Protein AF-A0A4P5UL44-F1 (afdb_monomer_lite)

Secondary structure (DSSP, 8-state):
--HHHHHHHHHHHT-SSHHHHHHHHHHHHHHHHHHS-HHHHHHHHHHS-GGGS-S--S---HHHHTT--S-HHHHHHHHHHHHTT-S-HHHHHHHHHHHHHHHHHHS-HHHHHHHHHTS-HHHHHHHHH-

Foldseek 3Di:
DDPLLLVLLCVQLVNPDSVRSVLLLQLLLQLLLVLFDPVLNVLSQVLDDPSSRHPDPDDPDPPVVVVPPDDSVVSSLVSSCVSSVHPDSVSSLSSLLSSLVSCVVPHDPVSLVSVCVSDDPVSNVSSVVD

Structure (mmCIF, N/CA/C/O backbone):
data_AF-A0A4P5UL44-F1
#
_entry.id   AF-A0A4P5UL44-F1
#
loop_
_atom_site.group_PDB
_atom_site.id
_atom_site.type_symbol
_atom_site.label_atom_id
_atom_site.label_alt_id
_atom_site.label_comp_id
_atom_site.label_asym_id
_atom_site.label_entity_id
_atom_site.label_seq_id
_atom_site.pdbx_PDB_ins_code
_atom_site.Cartn_x
_atom_site.Cartn_y
_atom_site.Cartn_z
_atom_site.occupancy
_atom_site.B_iso_or_equiv
_atom_site.auth_seq_id
_atom_site.auth_comp_id
_atom_site.auth_asym_id
_atom_site.auth_atom_id
_atom_site.pdbx_PDB_model_num
ATOM 1 N N . MET A 1 1 ? 7.866 -12.257 1.223 1.00 79.44 1 MET A N 1
ATOM 2 C CA . MET A 1 1 ? 6.569 -11.610 0.922 1.00 79.44 1 MET A CA 1
ATOM 3 C C . MET A 1 1 ? 5.828 -12.540 -0.020 1.00 79.44 1 MET A C 1
ATOM 5 O O . MET A 1 1 ? 6.532 -13.162 -0.801 1.00 79.44 1 MET A O 1
ATOM 9 N N . PRO A 1 2 ? 4.500 -12.732 0.063 1.00 86.44 2 PRO A N 1
ATOM 10 C CA . PRO A 1 2 ? 3.815 -13.688 -0.801 1.00 86.44 2 PRO A CA 1
ATOM 11 C C . PRO A 1 2 ? 3.997 -13.340 -2.275 1.00 86.44 2 PRO A C 1
ATOM 13 O O . PRO A 1 2 ? 3.803 -12.182 -2.657 1.00 86.44 2 PRO A O 1
ATOM 16 N N . ASP A 1 3 ? 4.299 -14.352 -3.085 1.00 87.19 3 ASP A N 1
ATOM 17 C CA . ASP A 1 3 ? 4.618 -14.195 -4.508 1.00 87.19 3 ASP A CA 1
ATOM 18 C C . ASP A 1 3 ? 3.500 -13.493 -5.281 1.00 87.19 3 ASP A C 1
ATOM 20 O O . ASP A 1 3 ? 3.767 -12.630 -6.113 1.00 87.19 3 ASP A O 1
ATOM 24 N N . TYR A 1 4 ? 2.240 -13.782 -4.939 1.00 93.75 4 TYR A N 1
ATOM 25 C CA . TYR A 1 4 ? 1.084 -13.135 -5.558 1.00 93.75 4 TYR A CA 1
ATOM 26 C C . TYR A 1 4 ? 1.068 -11.616 -5.341 1.00 93.75 4 TYR A C 1
ATOM 28 O O . TYR A 1 4 ? 0.892 -10.857 -6.291 1.00 93.75 4 TYR A O 1
ATOM 36 N N . PHE A 1 5 ? 1.299 -11.142 -4.113 1.00 95.25 5 PHE A N 1
ATOM 37 C CA . PHE A 1 5 ? 1.303 -9.703 -3.847 1.00 95.25 5 PHE A CA 1
ATOM 38 C C . PHE A 1 5 ? 2.510 -9.017 -4.493 1.00 95.25 5 PHE A C 1
ATOM 40 O O . PHE A 1 5 ? 2.369 -7.942 -5.072 1.00 95.25 5 PHE A O 1
ATOM 47 N N . THR A 1 6 ? 3.684 -9.650 -4.445 1.00 95.00 6 THR A N 1
ATOM 48 C CA . THR A 1 6 ? 4.885 -9.146 -5.122 1.00 95.00 6 THR A CA 1
ATOM 49 C C . THR A 1 6 ? 4.662 -9.026 -6.635 1.00 95.00 6 THR A C 1
ATOM 51 O O . THR A 1 6 ? 5.066 -8.027 -7.227 1.00 95.00 6 THR A O 1
ATOM 54 N N . ALA A 1 7 ? 3.962 -9.983 -7.254 1.00 95.38 7 ALA A N 1
ATOM 55 C CA . ALA A 1 7 ? 3.600 -9.933 -8.670 1.00 95.38 7 ALA A CA 1
ATOM 56 C C . ALA A 1 7 ? 2.626 -8.785 -8.993 1.00 95.38 7 ALA A C 1
ATOM 58 O O . ALA A 1 7 ? 2.850 -8.065 -9.966 1.00 95.38 7 ALA A O 1
ATOM 59 N N . LEU A 1 8 ? 1.599 -8.560 -8.161 1.00 97.12 8 LEU A N 1
ATOM 60 C CA . LEU A 1 8 ? 0.677 -7.424 -8.321 1.00 97.12 8 LEU A CA 1
ATOM 61 C C . LEU A 1 8 ? 1.422 -6.086 -8.264 1.00 97.12 8 LEU A C 1
ATOM 63 O O . LEU A 1 8 ? 1.235 -5.235 -9.135 1.00 97.12 8 LEU A O 1
ATOM 67 N N . VAL A 1 9 ? 2.306 -5.918 -7.277 1.00 96.31 9 VAL A N 1
ATOM 68 C CA . VAL A 1 9 ? 3.123 -4.703 -7.150 1.00 96.31 9 VAL A CA 1
ATOM 69 C C . VAL A 1 9 ? 4.049 -4.554 -8.354 1.00 96.31 9 VAL A C 1
ATOM 71 O O . VAL A 1 9 ? 4.171 -3.459 -8.895 1.00 96.31 9 VAL A O 1
ATOM 74 N N . GLY A 1 10 ? 4.656 -5.643 -8.828 1.00 95.12 10 GLY A N 1
ATOM 75 C CA . GLY A 1 10 ? 5.472 -5.627 -10.040 1.00 95.12 10 GLY A CA 1
ATOM 76 C C . GLY A 1 10 ? 4.699 -5.130 -11.260 1.00 95.12 10 GLY A C 1
ATOM 77 O O . GLY A 1 10 ? 5.153 -4.212 -11.943 1.00 95.12 10 GLY A O 1
ATOM 78 N N . GLN A 1 11 ? 3.497 -5.665 -11.475 1.00 95.88 11 GLN A N 1
ATOM 79 C CA . GLN A 1 11 ? 2.627 -5.293 -12.587 1.00 95.88 11 GLN A CA 1
ATOM 80 C C . GLN A 1 11 ? 2.162 -3.834 -12.501 1.00 95.88 11 GLN A C 1
ATOM 82 O O . GLN A 1 11 ? 2.268 -3.097 -13.480 1.00 95.88 11 GLN A O 1
ATOM 87 N N . TYR A 1 12 ? 1.641 -3.401 -11.350 1.00 96.56 12 TYR A N 1
ATOM 88 C CA . TYR A 1 12 ? 1.017 -2.080 -11.229 1.00 96.56 12 TYR A CA 1
ATOM 89 C C . TYR A 1 12 ? 1.997 -0.942 -10.954 1.00 96.56 12 TYR A C 1
ATOM 91 O O . TYR A 1 12 ? 1.665 0.205 -11.231 1.00 96.56 12 TYR A O 1
ATOM 99 N N . CYS A 1 13 ? 3.190 -1.230 -10.437 1.00 93.69 13 CYS A N 1
ATOM 100 C CA . CYS A 1 13 ? 4.237 -0.227 -10.231 1.00 93.69 13 CYS A CA 1
ATOM 101 C C . CYS A 1 13 ? 5.308 -0.251 -11.329 1.00 93.69 13 CYS A C 1
ATOM 103 O O . CYS A 1 13 ? 6.249 0.537 -11.255 1.00 93.69 13 CYS A O 1
ATOM 105 N N . GLY A 1 14 ? 5.196 -1.135 -12.329 1.00 91.88 14 GLY A N 1
ATOM 106 C CA . GLY A 1 14 ? 6.200 -1.275 -13.388 1.00 91.88 14 GLY A CA 1
ATOM 107 C C . GLY A 1 14 ? 7.575 -1.672 -12.845 1.00 91.88 14 GLY A C 1
ATOM 108 O O . GLY A 1 14 ? 8.592 -1.145 -13.293 1.00 91.88 14 GLY A O 1
ATOM 109 N N . ALA A 1 15 ? 7.616 -2.541 -11.829 1.00 91.94 15 ALA A N 1
ATOM 110 C CA . ALA A 1 15 ? 8.883 -2.978 -11.258 1.00 91.94 15 ALA A CA 1
ATOM 111 C C . ALA A 1 15 ? 9.584 -3.960 -12.208 1.00 91.94 15 ALA A C 1
ATOM 113 O O . ALA A 1 15 ? 8.966 -4.895 -12.713 1.00 91.94 15 ALA A O 1
ATOM 114 N N . VAL A 1 16 ? 10.889 -3.788 -12.409 1.00 92.69 16 VAL A N 1
ATOM 115 C CA . VAL A 1 16 ? 11.674 -4.622 -13.336 1.00 92.69 16 VAL A CA 1
ATOM 116 C C . VAL A 1 16 ? 11.979 -6.017 -12.784 1.00 92.69 16 VAL A C 1
ATOM 118 O O . VAL A 1 16 ? 12.378 -6.904 -13.531 1.00 92.69 16 VAL A O 1
ATOM 121 N N . ASN A 1 17 ? 11.836 -6.217 -11.472 1.00 93.62 17 ASN A N 1
ATOM 122 C CA . ASN A 1 17 ? 12.029 -7.503 -10.807 1.00 93.62 17 ASN A CA 1
ATOM 123 C C . ASN A 1 17 ? 11.327 -7.545 -9.439 1.00 93.62 17 ASN A C 1
ATOM 125 O O . ASN A 1 17 ? 10.914 -6.517 -8.892 1.00 93.62 17 ASN A O 1
ATOM 129 N N . SER A 1 18 ? 11.243 -8.745 -8.860 1.00 93.62 18 SER A N 1
ATOM 130 C CA . SER A 1 18 ? 10.598 -8.981 -7.563 1.00 93.62 18 SER A CA 1
ATOM 131 C C . SER A 1 18 ? 11.253 -8.206 -6.420 1.00 93.62 18 SER A C 1
ATOM 133 O O . SER A 1 18 ? 10.553 -7.736 -5.531 1.00 93.62 18 SER A O 1
ATOM 135 N N . SER A 1 19 ? 12.577 -8.014 -6.450 1.00 94.00 19 SER A N 1
ATOM 136 C CA . SER A 1 19 ? 13.294 -7.255 -5.414 1.00 94.00 19 SER A CA 1
ATOM 137 C C . SER A 1 19 ? 12.860 -5.786 -5.391 1.00 94.00 19 SER A C 1
ATOM 139 O O . SER A 1 19 ? 12.577 -5.225 -4.333 1.00 94.00 19 SER A O 1
ATOM 141 N N . GLN A 1 20 ? 12.715 -5.172 -6.567 1.00 93.88 20 GLN A N 1
ATOM 142 C CA . GLN A 1 20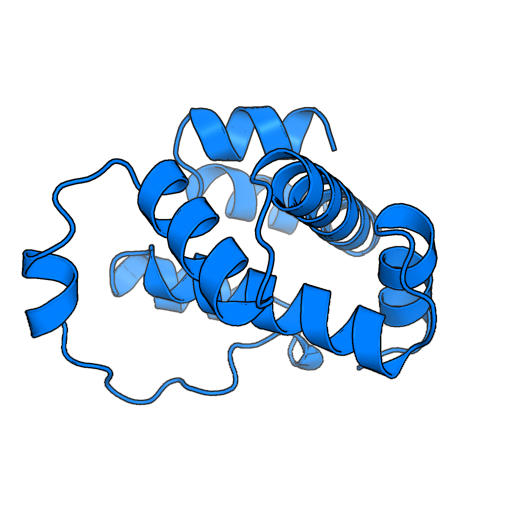 ? 12.223 -3.804 -6.687 1.00 93.88 20 GLN A CA 1
ATOM 143 C C . GLN A 1 20 ? 10.747 -3.6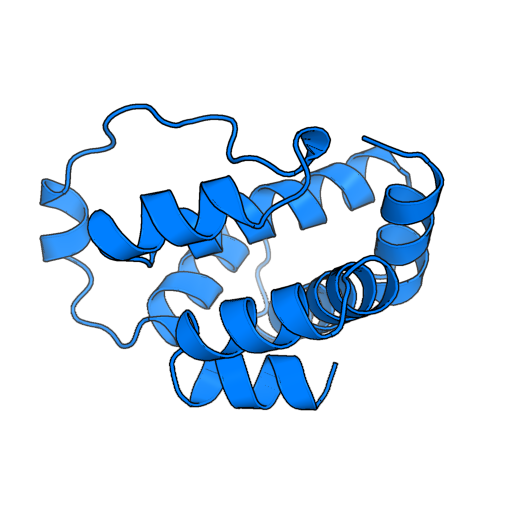92 -6.280 1.00 93.88 20 GLN A C 1
ATOM 145 O O . GLN A 1 20 ? 10.387 -2.741 -5.588 1.00 93.88 20 GLN A O 1
ATOM 150 N N . ALA A 1 21 ? 9.910 -4.671 -6.640 1.00 95.06 21 ALA A N 1
ATOM 151 C CA . ALA A 1 21 ? 8.516 -4.716 -6.199 1.00 95.06 21 ALA A CA 1
ATOM 152 C C . ALA A 1 21 ? 8.406 -4.820 -4.666 1.00 95.06 21 ALA A C 1
ATOM 154 O O . ALA A 1 21 ? 7.649 -4.071 -4.043 1.00 95.06 21 ALA A O 1
ATOM 155 N N . GLU A 1 22 ? 9.209 -5.684 -4.036 1.00 94.44 22 GLU A N 1
ATOM 156 C CA . GLU A 1 22 ? 9.284 -5.754 -2.574 1.00 94.44 22 GLU A CA 1
ATOM 157 C C . GLU A 1 22 ? 9.735 -4.422 -1.965 1.00 94.44 22 GLU A C 1
ATOM 159 O O . GLU A 1 22 ? 9.187 -4.002 -0.944 1.00 94.44 22 GLU A O 1
ATOM 164 N N . ASN A 1 23 ? 10.719 -3.754 -2.576 1.00 93.56 23 ASN A N 1
ATOM 165 C CA . ASN A 1 23 ? 11.204 -2.463 -2.100 1.00 93.56 23 ASN A CA 1
ATOM 166 C C . ASN A 1 23 ? 10.101 -1.397 -2.145 1.00 93.56 23 ASN A C 1
ATOM 168 O O . ASN A 1 23 ? 9.860 -0.740 -1.139 1.00 93.56 23 ASN A O 1
ATOM 172 N N . TYR A 1 24 ? 9.364 -1.284 -3.255 1.00 95.00 24 TYR A N 1
ATOM 173 C CA . TYR A 1 24 ? 8.237 -0.351 -3.371 1.00 95.00 24 TYR A CA 1
ATOM 174 C C . TYR A 1 24 ? 7.182 -0.575 -2.297 1.00 95.00 24 TYR A C 1
ATOM 176 O O . TYR A 1 24 ? 6.778 0.372 -1.623 1.00 95.00 24 TYR A O 1
ATOM 184 N N . ALA A 1 25 ? 6.768 -1.824 -2.097 1.00 95.12 25 ALA A N 1
ATOM 185 C CA . ALA A 1 25 ? 5.773 -2.137 -1.087 1.00 95.12 25 ALA A CA 1
ATOM 186 C C . ALA A 1 25 ? 6.271 -1.843 0.335 1.00 95.12 25 ALA A C 1
ATOM 188 O O . ALA A 1 25 ? 5.522 -1.301 1.147 1.00 95.12 25 ALA A O 1
ATOM 189 N N . ARG A 1 26 ? 7.531 -2.163 0.651 1.00 92.62 26 ARG A N 1
ATOM 190 C CA . ARG A 1 26 ? 8.095 -1.900 1.983 1.00 92.62 26 ARG A CA 1
ATOM 191 C C . ARG A 1 26 ? 8.270 -0.417 2.256 1.00 92.62 26 ARG A C 1
ATOM 193 O O . ARG A 1 26 ? 7.804 0.044 3.293 1.00 92.62 26 ARG A O 1
ATOM 200 N N . SER A 1 27 ? 8.869 0.326 1.328 1.00 92.69 27 SER A N 1
ATOM 201 C CA . SER A 1 27 ? 9.027 1.775 1.461 1.00 92.69 27 SER A CA 1
ATOM 202 C C . SER A 1 27 ? 7.672 2.466 1.588 1.00 92.69 27 SER A C 1
ATOM 204 O O . SER A 1 27 ? 7.528 3.368 2.407 1.00 92.69 27 SER A O 1
ATOM 206 N N . PHE A 1 28 ? 6.652 2.003 0.855 1.00 94.88 28 PHE A N 1
ATOM 207 C CA . PHE A 1 28 ? 5.283 2.497 0.999 1.00 94.88 28 PHE A CA 1
ATOM 208 C C . PHE A 1 28 ? 4.744 2.284 2.419 1.00 94.88 28 PHE A C 1
ATOM 210 O O . PHE A 1 28 ? 4.270 3.233 3.043 1.00 94.88 28 PHE A O 1
ATOM 217 N N . ILE A 1 29 ? 4.807 1.056 2.947 1.00 94.19 29 ILE A N 1
ATOM 218 C CA . ILE A 1 29 ? 4.247 0.763 4.273 1.00 94.19 29 ILE A CA 1
ATOM 219 C C . ILE A 1 29 ? 5.011 1.502 5.369 1.00 94.19 29 ILE A C 1
ATOM 221 O O . ILE A 1 29 ? 4.385 2.080 6.259 1.00 94.19 29 ILE A O 1
ATOM 225 N N . ASP A 1 30 ? 6.340 1.530 5.291 1.00 91.00 30 ASP A N 1
ATOM 226 C CA . ASP A 1 30 ? 7.163 2.254 6.252 1.00 91.00 30 ASP A CA 1
ATOM 227 C C . ASP A 1 30 ? 6.824 3.754 6.207 1.00 91.00 30 ASP A C 1
ATOM 229 O O . ASP A 1 30 ? 6.509 4.340 7.246 1.00 91.00 30 ASP A O 1
ATOM 233 N N . ALA A 1 31 ? 6.783 4.376 5.022 1.00 91.12 31 ALA A N 1
ATOM 234 C CA . ALA A 1 31 ? 6.402 5.780 4.878 1.00 91.12 31 ALA A CA 1
ATOM 235 C C . ALA A 1 31 ? 5.011 6.061 5.467 1.00 91.12 31 ALA A C 1
ATOM 237 O O . ALA A 1 31 ? 4.852 7.027 6.216 1.00 91.12 31 ALA A O 1
ATOM 238 N N . TRP A 1 32 ? 4.019 5.203 5.200 1.00 92.44 32 TRP A N 1
ATOM 239 C CA . TRP A 1 32 ? 2.666 5.369 5.734 1.00 92.44 32 TRP A CA 1
ATOM 240 C C . TRP A 1 32 ? 2.656 5.276 7.258 1.00 92.44 32 TRP A C 1
ATOM 242 O O . TRP A 1 32 ? 2.151 6.181 7.925 1.00 92.44 32 TRP A O 1
ATOM 252 N N . TYR A 1 33 ? 3.294 4.249 7.816 1.00 91.31 33 TYR A N 1
ATOM 253 C CA . TYR A 1 33 ? 3.407 4.040 9.256 1.00 91.31 33 TYR A CA 1
ATOM 254 C C . TYR A 1 33 ? 4.017 5.252 9.974 1.00 91.31 33 TYR A C 1
ATOM 256 O O . TYR A 1 33 ? 3.474 5.726 10.976 1.00 91.31 33 TYR A O 1
ATOM 264 N N . PHE A 1 34 ? 5.098 5.823 9.438 1.00 87.06 34 PHE A N 1
ATOM 265 C CA . PHE A 1 34 ? 5.765 6.975 10.054 1.00 87.06 34 PHE A CA 1
ATOM 266 C C . PHE A 1 34 ? 4.984 8.290 9.951 1.00 87.06 34 PHE A C 1
ATOM 268 O O . PHE A 1 34 ? 5.298 9.229 10.683 1.00 87.06 34 PHE A O 1
ATOM 275 N N . THR A 1 35 ? 3.967 8.374 9.093 1.00 88.25 35 THR A N 1
ATOM 276 C CA . THR A 1 35 ? 3.096 9.563 9.001 1.00 88.25 35 THR A CA 1
ATOM 277 C C . THR A 1 35 ? 1.944 9.545 10.003 1.00 88.25 35 THR A C 1
ATOM 279 O O . THR A 1 35 ? 1.287 10.564 10.212 1.00 88.25 35 THR A O 1
ATOM 282 N N . LEU A 1 36 ? 1.682 8.395 10.628 1.00 87.81 36 LEU A N 1
ATOM 283 C CA . LEU A 1 36 ? 0.566 8.217 11.546 1.00 87.81 36 LEU A CA 1
ATOM 284 C C . LEU A 1 36 ? 0.953 8.565 12.991 1.00 87.81 36 LEU A C 1
ATOM 286 O O . LEU A 1 36 ? 2.082 8.299 13.412 1.00 87.81 36 LEU A O 1
ATOM 290 N N . PRO A 1 37 ? 0.012 9.093 13.799 1.00 85.19 37 PRO A N 1
ATOM 291 C CA . PRO A 1 37 ? 0.187 9.169 15.244 1.00 85.19 37 PRO A CA 1
ATOM 292 C C . PRO A 1 37 ? 0.223 7.761 15.854 1.00 85.19 37 PRO A C 1
ATOM 294 O O . PRO A 1 37 ? -0.363 6.822 15.315 1.00 85.19 37 PRO A O 1
ATOM 297 N N . ARG A 1 38 ? 0.843 7.623 17.032 1.00 83.56 38 ARG A N 1
ATOM 298 C CA . ARG A 1 38 ? 1.090 6.323 17.688 1.00 83.56 38 ARG A CA 1
ATOM 299 C C . ARG A 1 38 ? -0.158 5.439 17.833 1.00 83.56 38 ARG A C 1
ATOM 301 O O . ARG A 1 38 ? -0.070 4.236 17.632 1.00 83.56 38 ARG A O 1
ATOM 308 N N . ALA A 1 39 ? -1.320 6.018 18.140 1.00 83.62 39 ALA A N 1
ATOM 309 C CA . ALA A 1 39 ? -2.570 5.257 18.243 1.00 83.62 39 ALA A CA 1
ATOM 310 C C . ALA A 1 39 ? -2.979 4.615 16.901 1.00 83.62 39 ALA A C 1
ATOM 312 O O . ALA A 1 39 ? -3.330 3.440 16.854 1.00 83.62 39 ALA A O 1
ATOM 313 N N . LYS A 1 40 ? -2.854 5.369 15.801 1.00 89.00 40 LYS A N 1
ATOM 314 C CA . LYS A 1 40 ? -3.159 4.911 14.438 1.00 89.00 40 LYS A CA 1
ATOM 315 C C . LYS A 1 40 ? -2.086 3.980 13.866 1.00 89.00 40 LYS A C 1
ATOM 317 O O . LYS A 1 40 ? -2.385 3.156 13.011 1.00 89.00 40 LYS A O 1
ATOM 322 N N . GLN A 1 41 ? -0.844 4.077 14.342 1.00 90.31 41 GLN A N 1
ATOM 323 C CA . GLN A 1 41 ? 0.218 3.121 14.010 1.00 90.31 41 GLN A CA 1
ATOM 324 C C . GLN A 1 41 ? -0.136 1.706 14.478 1.00 90.31 41 GLN A C 1
ATOM 326 O O . GLN A 1 41 ? -0.023 0.761 13.700 1.00 90.31 41 GLN A O 1
ATOM 331 N N . SER A 1 42 ? -0.607 1.564 15.720 1.00 89.12 42 SER A N 1
ATOM 332 C CA . SER A 1 42 ? -1.063 0.272 16.246 1.00 89.12 42 SER A CA 1
ATOM 333 C C . SER A 1 42 ? -2.253 -0.280 15.459 1.00 89.12 42 SER A C 1
ATOM 335 O O . SER A 1 42 ? -2.292 -1.474 15.176 1.00 89.12 42 SER A O 1
ATOM 337 N N . GLU A 1 43 ? -3.190 0.590 15.069 1.00 91.81 43 GLU A N 1
ATOM 338 C CA . GLU A 1 43 ? -4.321 0.225 14.209 1.00 91.81 43 GLU A CA 1
ATOM 339 C C . GLU A 1 43 ? -3.849 -0.271 12.838 1.00 91.81 43 GLU A C 1
ATOM 341 O O . GLU A 1 43 ? -4.279 -1.329 12.397 1.00 91.81 43 GLU A O 1
ATOM 346 N N . LEU A 1 44 ? -2.909 0.424 12.189 1.00 92.19 44 LEU A N 1
ATOM 347 C CA . LEU A 1 44 ? -2.351 -0.012 10.908 1.00 92.19 44 LEU A CA 1
ATOM 348 C C . LEU A 1 44 ? -1.703 -1.405 11.008 1.00 92.19 44 LEU A C 1
ATOM 350 O O . LEU A 1 44 ? -1.902 -2.253 10.139 1.00 92.19 44 LEU A O 1
ATOM 354 N N . VAL A 1 45 ? -0.935 -1.656 12.069 1.00 91.88 45 VAL A N 1
ATOM 355 C CA . VAL A 1 45 ? -0.229 -2.932 12.273 1.00 91.88 45 VAL A CA 1
ATOM 356 C C . VAL A 1 45 ? -1.193 -4.097 12.510 1.00 91.88 45 VAL A C 1
ATOM 358 O O . VAL A 1 45 ? -0.894 -5.216 12.084 1.00 91.88 45 VAL A O 1
ATOM 361 N N . SER A 1 46 ? -2.334 -3.857 13.164 1.00 91.19 46 SER A N 1
ATOM 362 C CA . SER A 1 46 ? -3.313 -4.909 13.457 1.00 91.19 46 SER A CA 1
ATOM 363 C C . SER A 1 46 ? -4.113 -5.343 12.227 1.00 91.19 46 SER A C 1
ATOM 365 O O . SER A 1 46 ? -4.501 -6.504 12.140 1.00 91.19 46 SER A O 1
ATOM 367 N N . ILE A 1 47 ? -4.326 -4.442 11.264 1.00 92.88 47 ILE A N 1
ATOM 368 C CA . ILE A 1 47 ? -5.098 -4.726 10.043 1.00 92.88 47 ILE A CA 1
ATOM 369 C C . ILE A 1 47 ? -4.228 -5.138 8.847 1.00 92.88 47 ILE A C 1
ATOM 371 O O . ILE A 1 47 ? -4.751 -5.688 7.874 1.00 92.88 47 ILE A O 1
ATOM 375 N N . LEU A 1 48 ? -2.921 -4.852 8.870 1.00 91.12 48 LEU A N 1
ATOM 376 C CA . LEU A 1 48 ? -1.997 -5.266 7.814 1.00 91.12 48 LEU A CA 1
ATOM 377 C C . LEU A 1 48 ? -1.692 -6.770 7.890 1.00 91.12 48 LEU A C 1
ATOM 379 O O . LEU A 1 48 ? -1.482 -7.299 8.984 1.00 91.12 48 LEU A O 1
ATOM 383 N N . PRO A 1 49 ? -1.562 -7.447 6.734 1.00 90.00 49 PRO A N 1
ATOM 384 C CA . PRO A 1 49 ? -0.993 -8.787 6.685 1.00 90.00 49 PRO A CA 1
ATOM 385 C C . PRO A 1 49 ? 0.402 -8.834 7.321 1.00 90.00 49 PRO A C 1
ATOM 387 O O . PRO A 1 49 ? 1.210 -7.925 7.115 1.00 90.00 49 PRO A O 1
ATOM 390 N N . ASP A 1 50 ? 0.718 -9.919 8.031 1.00 89.25 50 ASP A N 1
ATOM 391 C CA . ASP A 1 50 ? 1.962 -10.074 8.803 1.00 89.25 50 ASP A CA 1
ATOM 392 C C . ASP A 1 50 ? 3.228 -9.757 7.994 1.00 89.25 50 ASP A C 1
ATOM 394 O O . ASP A 1 50 ? 4.135 -9.080 8.472 1.00 89.25 50 ASP A O 1
ATOM 398 N N . TYR A 1 51 ? 3.269 -10.192 6.735 1.00 89.31 51 TYR A N 1
ATOM 399 C CA . TYR A 1 51 ? 4.408 -10.002 5.834 1.00 89.31 51 TYR A CA 1
ATOM 400 C C . TYR A 1 51 ? 4.588 -8.562 5.326 1.00 89.31 51 TYR A C 1
ATOM 402 O O . TYR A 1 51 ? 5.638 -8.256 4.755 1.00 89.31 51 TYR A O 1
ATOM 410 N N . LEU A 1 52 ? 3.572 -7.705 5.479 1.00 90.56 52 LEU A N 1
ATOM 411 C CA . LEU A 1 52 ? 3.624 -6.274 5.166 1.00 90.56 52 LEU A CA 1
ATOM 412 C C . LEU A 1 52 ? 3.906 -5.421 6.393 1.00 90.56 52 LEU A C 1
ATOM 414 O O . LEU A 1 52 ? 4.105 -4.223 6.234 1.00 90.56 52 LEU A O 1
ATOM 418 N N . ARG A 1 53 ? 3.915 -5.987 7.605 1.00 89.19 53 ARG A N 1
ATOM 419 C CA . ARG A 1 53 ? 4.118 -5.183 8.809 1.00 89.19 53 ARG A CA 1
ATOM 420 C C . ARG A 1 53 ? 5.450 -4.416 8.736 1.00 89.19 53 ARG A C 1
ATOM 422 O O . ARG A 1 53 ? 6.454 -4.984 8.295 1.00 89.19 53 ARG A O 1
ATOM 429 N N . PRO A 1 54 ? 5.475 -3.148 9.189 1.00 84.31 54 PRO A N 1
ATOM 430 C CA . PRO A 1 54 ? 6.685 -2.334 9.205 1.00 84.31 54 PRO A CA 1
ATOM 431 C C . PRO A 1 54 ? 7.825 -3.058 9.923 1.00 84.31 54 PRO A C 1
ATOM 433 O O . PRO A 1 54 ? 7.661 -3.548 11.044 1.00 84.31 54 PRO A O 1
ATOM 436 N N . ARG A 1 55 ? 9.004 -3.112 9.293 1.00 71.50 55 ARG A N 1
ATOM 437 C CA . ARG A 1 55 ? 10.178 -3.822 9.842 1.00 71.50 55 ARG A CA 1
ATOM 438 C C . ARG A 1 55 ? 10.808 -3.093 11.023 1.00 71.50 55 ARG A C 1
ATOM 440 O O . ARG A 1 55 ? 11.435 -3.713 11.877 1.00 71.50 55 ARG A O 1
ATOM 447 N N . LYS A 1 56 ? 10.667 -1.768 11.063 1.00 64.31 56 LYS A N 1
ATOM 448 C CA . LYS A 1 56 ? 11.183 -0.914 12.133 1.00 64.31 56 LYS A CA 1
ATOM 449 C C . LYS A 1 56 ? 10.021 -0.405 12.981 1.00 64.31 56 LYS A C 1
ATOM 451 O O . LYS A 1 56 ? 9.560 0.714 12.800 1.00 64.31 56 LYS A O 1
ATOM 456 N N . GLN A 1 57 ? 9.620 -1.197 13.975 1.00 60.00 57 GLN A N 1
ATOM 457 C CA . GLN A 1 57 ? 8.871 -0.669 15.128 1.00 60.00 57 GLN A CA 1
ATOM 458 C C . GLN A 1 57 ? 9.764 0.196 16.043 1.00 60.00 57 GLN A C 1
ATOM 460 O O . GLN A 1 57 ? 9.281 0.822 16.984 1.00 60.00 57 GLN A O 1
ATOM 465 N N . ASN A 1 58 ? 11.070 0.254 15.750 1.00 45.34 58 ASN A N 1
ATOM 466 C CA . ASN A 1 58 ? 12.057 1.045 16.470 1.00 45.34 58 ASN A CA 1
ATOM 467 C C . ASN A 1 58 ? 11.745 2.536 16.361 1.00 45.34 58 ASN A C 1
ATOM 469 O O . ASN A 1 58 ? 12.039 3.159 15.343 1.00 45.34 58 ASN A O 1
ATOM 473 N N . THR A 1 59 ? 11.151 3.071 17.429 1.00 46.38 59 THR A N 1
ATOM 474 C CA . THR A 1 59 ? 11.603 4.231 18.220 1.00 46.38 59 THR A CA 1
ATOM 475 C C . THR A 1 59 ? 12.348 5.345 17.474 1.00 46.38 59 THR A C 1
ATOM 477 O O . THR A 1 59 ? 13.285 5.937 18.006 1.00 46.38 59 THR A O 1
ATOM 480 N N . PHE A 1 60 ? 11.970 5.675 16.240 1.00 47.59 60 PHE A N 1
ATOM 481 C CA . PHE A 1 60 ? 12.551 6.816 15.550 1.00 47.59 60 PHE A CA 1
ATOM 482 C C . PHE A 1 60 ? 11.864 8.071 16.073 1.00 47.59 60 PHE A C 1
ATOM 484 O O . PHE A 1 60 ? 10.769 8.429 15.652 1.00 47.59 60 PHE A O 1
ATOM 491 N N . ASN A 1 61 ? 12.517 8.657 17.078 1.00 46.00 61 ASN A N 1
ATOM 492 C CA . ASN A 1 61 ? 12.384 10.013 17.591 1.00 46.00 61 ASN A CA 1
ATOM 493 C C . ASN A 1 61 ? 11.256 10.834 16.949 1.00 46.00 61 ASN A C 1
ATOM 495 O O . ASN A 1 61 ? 11.448 11.515 15.941 1.00 46.00 61 ASN A O 1
ATOM 499 N N . PHE A 1 62 ? 10.128 10.879 17.656 1.00 45.75 62 PHE A N 1
ATOM 500 C CA . PHE A 1 62 ? 9.074 11.891 17.531 1.00 45.75 62 PHE A CA 1
ATOM 501 C C . PHE A 1 62 ? 9.647 13.329 17.413 1.00 45.75 62 PHE A C 1
ATOM 503 O O . PHE A 1 62 ? 9.025 14.203 16.822 1.00 45.75 62 PHE A O 1
ATOM 510 N N . LYS A 1 63 ? 10.892 13.553 17.878 1.00 42.81 63 LYS A N 1
ATOM 511 C CA . LYS A 1 63 ? 11.682 14.785 17.698 1.00 42.81 63 LYS A CA 1
ATOM 512 C C . LYS A 1 63 ? 12.006 15.184 16.242 1.00 42.81 63 LYS A C 1
ATOM 514 O O . LYS A 1 63 ? 12.394 16.326 16.045 1.00 42.81 63 LYS A O 1
ATOM 519 N N . ARG A 1 64 ? 11.878 14.312 15.227 1.00 46.72 64 ARG A N 1
ATOM 520 C CA . ARG A 1 64 ? 11.949 14.736 13.802 1.00 46.72 64 ARG A CA 1
ATOM 521 C C . ARG A 1 64 ? 10.580 14.933 13.148 1.00 46.72 64 ARG A C 1
ATOM 523 O O . ARG A 1 64 ? 10.493 15.643 12.155 1.00 46.72 64 ARG A O 1
ATOM 530 N N . GLN A 1 65 ? 9.502 14.371 13.709 1.00 49.28 65 GLN A N 1
ATOM 531 C CA . GLN A 1 65 ? 8.143 14.734 13.276 1.00 49.28 65 GLN A CA 1
ATOM 532 C C . GLN A 1 65 ? 7.839 16.206 13.594 1.00 49.28 65 GLN A C 1
ATOM 534 O O . GLN A 1 65 ? 7.082 16.838 12.869 1.00 49.28 65 GLN A O 1
ATOM 539 N N . THR A 1 66 ? 8.482 16.781 14.617 1.00 44.59 66 THR A N 1
ATOM 540 C CA . THR A 1 66 ? 8.362 18.209 14.952 1.00 44.59 66 THR A CA 1
ATOM 541 C C . THR A 1 66 ? 8.939 19.167 13.904 1.00 44.59 66 THR A C 1
ATOM 543 O O . THR A 1 66 ? 8.606 20.348 13.951 1.00 44.59 66 THR A O 1
ATOM 546 N N . GLU A 1 67 ? 9.754 18.699 12.950 1.00 46.72 67 GLU A N 1
ATOM 547 C CA . GLU A 1 67 ? 10.301 19.547 11.873 1.00 46.72 67 GLU A CA 1
ATOM 548 C C . GLU A 1 67 ? 9.424 19.553 10.612 1.00 46.72 67 GLU A C 1
ATOM 550 O O . GLU A 1 67 ? 9.383 20.551 9.894 1.00 46.72 67 GLU A O 1
ATOM 555 N N . PHE A 1 68 ? 8.644 18.496 10.371 1.00 50.38 68 PHE A N 1
ATOM 556 C CA . PHE A 1 68 ? 7.696 18.450 9.259 1.00 50.38 68 PHE A CA 1
ATOM 557 C C . PHE A 1 68 ? 6.335 19.008 9.689 1.00 50.38 68 PHE A C 1
ATOM 559 O O . PHE A 1 68 ? 5.408 18.276 10.034 1.00 50.38 68 PHE A O 1
ATOM 566 N N . ARG A 1 69 ? 6.197 20.337 9.642 1.00 53.03 69 ARG A N 1
ATOM 567 C CA . ARG A 1 69 ? 4.882 20.996 9.643 1.00 53.03 69 ARG A CA 1
ATOM 568 C C . ARG A 1 69 ? 4.231 20.786 8.272 1.00 53.03 69 ARG A C 1
ATOM 570 O O . ARG A 1 69 ? 4.414 21.602 7.377 1.00 53.03 69 ARG A O 1
ATOM 577 N N . GLY A 1 70 ? 3.512 19.682 8.089 1.00 66.12 70 GLY A N 1
ATOM 578 C CA . GLY A 1 70 ? 2.863 19.356 6.817 1.00 66.12 70 GLY A CA 1
ATOM 579 C C . GLY A 1 70 ? 1.655 18.442 6.983 1.00 66.12 70 GLY A C 1
ATOM 580 O O . GLY A 1 70 ? 1.476 17.810 8.024 1.00 66.12 70 GLY A O 1
ATOM 581 N N . VAL A 1 71 ? 0.811 18.383 5.953 1.00 84.50 71 VAL A N 1
ATOM 582 C CA . VAL A 1 71 ? -0.302 17.429 5.891 1.00 84.50 71 VAL A CA 1
ATOM 583 C C . VAL A 1 71 ? 0.283 16.016 5.724 1.00 84.50 71 VAL A C 1
ATOM 585 O O . VAL A 1 71 ? 1.327 15.852 5.091 1.00 84.50 71 VAL A O 1
ATOM 588 N N . GLN A 1 72 ? -0.354 14.993 6.306 1.00 89.38 72 GLN A N 1
ATOM 589 C CA . GLN A 1 72 ? 0.116 13.597 6.295 1.00 89.38 72 GLN A CA 1
ATOM 590 C C . GLN A 1 72 ? 0.593 13.144 4.903 1.00 89.38 72 GLN A C 1
ATOM 592 O O . GLN A 1 72 ? 1.676 12.575 4.775 1.00 89.38 72 GLN A O 1
ATOM 597 N N . SER A 1 73 ? -0.206 13.421 3.872 1.00 91.31 73 SER A N 1
ATOM 598 C CA . SER A 1 73 ? 0.075 13.143 2.461 1.00 91.31 73 SER A CA 1
ATOM 599 C C . SER A 1 73 ? 1.395 13.724 1.962 1.00 91.31 73 SER A C 1
ATOM 601 O O . SER A 1 73 ? 2.122 13.038 1.248 1.00 91.31 73 SER A O 1
ATOM 603 N N . ASP A 1 74 ? 1.731 14.957 2.328 1.00 88.56 74 ASP A N 1
ATOM 604 C CA . ASP A 1 74 ? 2.953 15.614 1.858 1.00 88.56 74 ASP A CA 1
ATOM 605 C C . ASP A 1 74 ? 4.191 14.995 2.517 1.00 88.56 74 ASP A C 1
ATOM 607 O O . ASP A 1 74 ? 5.181 14.701 1.845 1.00 88.56 74 ASP A O 1
ATOM 611 N N . ILE A 1 75 ? 4.099 14.695 3.818 1.00 88.44 75 ILE A N 1
ATOM 612 C CA . ILE A 1 75 ? 5.145 13.972 4.556 1.00 88.44 75 ILE A CA 1
ATOM 613 C C . ILE A 1 75 ? 5.334 12.574 3.958 1.00 88.44 75 ILE A C 1
ATOM 615 O O . ILE A 1 75 ? 6.463 12.132 3.748 1.00 88.44 75 ILE A O 1
ATOM 619 N N . PHE A 1 76 ? 4.230 11.891 3.653 1.00 91.69 76 PHE A N 1
ATOM 620 C CA . PHE A 1 76 ? 4.232 10.559 3.061 1.00 91.69 76 PHE A CA 1
ATOM 621 C C . PHE A 1 76 ? 4.926 10.540 1.695 1.00 91.69 76 PHE A C 1
ATOM 623 O O . PHE A 1 76 ? 5.847 9.749 1.489 1.00 91.69 76 PHE A O 1
ATOM 630 N N . ILE A 1 77 ? 4.523 11.426 0.778 1.00 91.00 77 ILE A N 1
ATOM 631 C CA . ILE A 1 77 ? 5.069 11.496 -0.586 1.00 91.00 77 ILE A CA 1
ATOM 632 C C . ILE A 1 77 ? 6.549 11.890 -0.560 1.00 91.00 77 ILE A C 1
ATOM 634 O O . ILE A 1 77 ? 7.355 11.268 -1.254 1.00 91.00 77 ILE A O 1
ATOM 638 N N . SER A 1 78 ? 6.918 12.881 0.257 1.00 87.81 78 SER A N 1
ATOM 639 C CA . SER A 1 78 ? 8.308 13.330 0.398 1.00 87.81 78 SER A CA 1
ATOM 640 C C . SER A 1 78 ? 9.201 12.196 0.901 1.00 87.81 78 SER A C 1
ATOM 642 O O . SER A 1 78 ? 10.217 11.870 0.284 1.00 87.81 78 SER A O 1
ATOM 644 N N . ARG A 1 79 ? 8.771 11.506 1.964 1.00 87.62 79 ARG A N 1
ATOM 645 C CA . ARG A 1 79 ? 9.520 10.389 2.544 1.00 87.62 79 ARG A CA 1
ATOM 646 C C . ARG A 1 79 ? 9.646 9.216 1.584 1.00 87.62 79 ARG A C 1
ATOM 648 O O . ARG A 1 79 ? 10.735 8.675 1.443 1.00 87.62 79 ARG A O 1
ATOM 655 N N . LEU A 1 80 ? 8.568 8.857 0.891 1.00 90.88 80 LEU A N 1
ATOM 656 C CA . LEU A 1 80 ? 8.601 7.774 -0.086 1.00 90.88 80 LEU A CA 1
ATOM 657 C C . LEU A 1 80 ? 9.527 8.103 -1.265 1.00 90.88 80 LEU A C 1
ATOM 659 O O . LEU A 1 80 ? 10.285 7.245 -1.705 1.00 90.88 80 LEU A O 1
ATOM 663 N N . THR A 1 81 ? 9.508 9.348 -1.741 1.00 89.69 81 THR A N 1
ATOM 664 C CA . THR A 1 81 ? 10.414 9.822 -2.800 1.00 89.69 81 THR A CA 1
ATOM 665 C C . THR A 1 81 ? 11.878 9.693 -2.370 1.00 89.69 81 THR A C 1
ATOM 667 O O . THR A 1 81 ? 12.692 9.169 -3.132 1.00 89.69 81 THR A O 1
ATOM 670 N N . MET A 1 82 ? 12.199 10.089 -1.131 1.00 86.81 82 MET A N 1
ATOM 671 C CA . MET A 1 82 ? 13.539 9.931 -0.552 1.00 86.81 82 MET A CA 1
ATOM 672 C C . MET A 1 82 ? 13.938 8.458 -0.399 1.00 86.81 82 MET A C 1
ATOM 674 O O . MET A 1 82 ? 15.022 8.077 -0.837 1.00 86.81 82 MET A O 1
ATOM 678 N N . ASP A 1 83 ? 13.066 7.625 0.176 1.00 86.38 83 ASP A N 1
ATOM 679 C CA . ASP A 1 83 ? 13.336 6.202 0.429 1.00 86.38 83 ASP A CA 1
ATOM 680 C C . ASP A 1 83 ? 13.542 5.415 -0.879 1.00 86.38 83 ASP A C 1
ATOM 682 O O . ASP A 1 83 ? 14.288 4.436 -0.909 1.00 86.38 83 ASP A O 1
ATOM 686 N N . LEU A 1 84 ? 12.902 5.842 -1.972 1.00 88.00 84 LEU A N 1
ATOM 687 C CA . LEU A 1 84 ? 13.034 5.225 -3.293 1.00 88.00 84 LEU A CA 1
ATOM 688 C C . LEU A 1 84 ? 14.128 5.854 -4.169 1.00 88.00 84 LEU A C 1
ATOM 690 O O . LEU A 1 84 ? 14.346 5.368 -5.280 1.00 88.00 84 LEU A O 1
ATOM 694 N N . GLY A 1 85 ? 14.802 6.910 -3.699 1.00 83.50 85 GLY A N 1
ATOM 695 C CA . GLY A 1 85 ? 15.837 7.620 -4.458 1.00 83.50 85 GLY A CA 1
ATOM 696 C C . GLY A 1 85 ? 15.324 8.229 -5.767 1.00 83.50 85 GLY A C 1
ATOM 697 O O . GLY A 1 85 ? 16.059 8.276 -6.752 1.00 83.50 85 GLY A O 1
ATOM 698 N N . ARG A 1 86 ? 14.049 8.634 -5.810 1.00 75.31 86 ARG A N 1
ATOM 699 C CA . ARG A 1 86 ? 13.395 9.153 -7.019 1.00 75.31 86 ARG A CA 1
ATOM 700 C C . ARG A 1 86 ? 13.556 10.666 -7.114 1.00 75.31 86 ARG A C 1
ATOM 702 O O . ARG A 1 86 ? 13.455 11.368 -6.115 1.00 75.31 86 ARG A O 1
ATOM 709 N N . SER A 1 87 ? 13.800 11.167 -8.322 1.00 61.34 87 SER A N 1
ATOM 710 C CA . SER A 1 87 ? 13.955 12.602 -8.596 1.00 61.34 87 SER A CA 1
ATOM 711 C C . SER A 1 87 ? 12.640 13.293 -8.971 1.00 61.34 87 SER A C 1
ATOM 713 O O . SER A 1 87 ? 12.530 14.503 -8.795 1.00 61.34 87 SER A O 1
ATOM 715 N N . ALA A 1 88 ? 11.642 12.546 -9.459 1.00 73.31 88 ALA A N 1
ATOM 716 C CA . ALA A 1 88 ? 10.359 13.080 -9.912 1.00 73.31 88 ALA A CA 1
ATOM 717 C C . ALA A 1 88 ? 9.191 12.598 -9.035 1.00 73.31 88 ALA A C 1
ATOM 719 O O . ALA A 1 88 ? 8.977 11.397 -8.866 1.00 73.31 88 ALA A O 1
ATOM 720 N N . GLU A 1 89 ? 8.383 13.536 -8.530 1.00 73.50 89 GLU A N 1
ATOM 721 C CA . GLU A 1 89 ? 7.194 13.222 -7.722 1.00 73.50 89 GLU A CA 1
ATOM 722 C C . GLU A 1 89 ? 6.149 12.391 -8.479 1.00 73.50 89 GLU A C 1
ATOM 724 O O . GLU A 1 89 ? 5.417 11.612 -7.867 1.00 73.50 89 GLU A O 1
ATOM 729 N N . ASP A 1 90 ? 6.061 12.538 -9.802 1.00 78.44 90 ASP A N 1
ATOM 730 C CA . ASP A 1 90 ? 5.059 11.834 -10.605 1.00 78.44 90 ASP A CA 1
ATOM 731 C C . ASP A 1 90 ? 5.357 10.333 -10.726 1.00 78.44 90 ASP A C 1
ATOM 733 O O . ASP A 1 90 ? 4.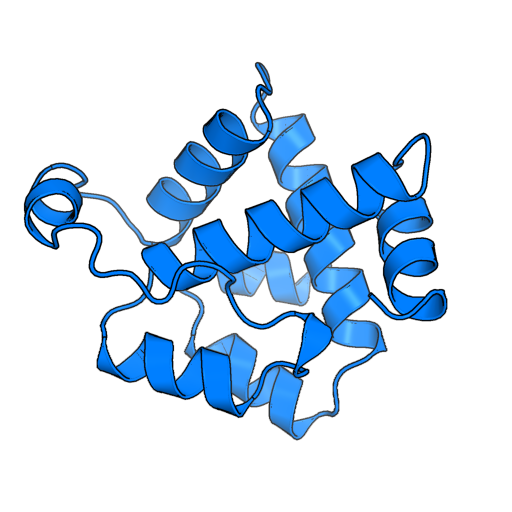429 9.522 -10.681 1.00 78.44 90 ASP A O 1
ATOM 737 N N . GLU A 1 91 ? 6.637 9.939 -10.744 1.00 83.06 91 GLU A N 1
ATOM 738 C CA . GLU A 1 91 ? 7.028 8.526 -10.633 1.00 83.06 91 GLU A CA 1
ATOM 739 C C . GLU A 1 91 ? 6.621 7.954 -9.269 1.00 83.06 91 GLU A C 1
ATOM 741 O O . GLU A 1 91 ? 6.066 6.855 -9.184 1.00 83.06 91 GLU A O 1
ATOM 746 N N . THR A 1 92 ? 6.826 8.721 -8.192 1.00 89.69 92 THR A N 1
ATOM 747 C CA . THR A 1 92 ? 6.406 8.315 -6.846 1.00 89.69 92 THR A CA 1
ATOM 748 C C . THR A 1 92 ? 4.887 8.152 -6.766 1.00 89.69 92 THR A C 1
ATOM 750 O O . THR A 1 92 ? 4.412 7.164 -6.207 1.00 89.69 92 THR A O 1
ATOM 753 N N . LYS A 1 93 ? 4.097 9.061 -7.355 1.00 90.31 93 LYS A N 1
ATOM 754 C CA . LYS A 1 93 ? 2.625 8.943 -7.390 1.00 90.31 93 LYS A CA 1
ATOM 755 C C . LYS A 1 93 ? 2.161 7.688 -8.124 1.00 90.31 93 LYS A C 1
ATOM 757 O O . LYS A 1 93 ? 1.233 7.032 -7.653 1.00 90.31 93 LYS A O 1
ATOM 762 N N . TYR A 1 94 ? 2.805 7.329 -9.234 1.00 92.19 94 TYR A N 1
ATOM 763 C CA . TYR A 1 94 ? 2.499 6.087 -9.946 1.00 92.19 94 TYR A CA 1
ATOM 764 C C . TYR A 1 94 ? 2.740 4.855 -9.061 1.00 92.19 94 TYR A C 1
ATOM 766 O O . TYR A 1 94 ? 1.880 3.979 -8.959 1.00 92.19 94 TYR A O 1
ATOM 774 N N . ILE A 1 95 ? 3.861 4.830 -8.335 1.00 94.50 95 ILE A N 1
ATOM 775 C CA . ILE A 1 95 ? 4.173 3.757 -7.381 1.00 94.50 95 ILE A CA 1
ATOM 776 C C . ILE A 1 95 ? 3.139 3.711 -6.248 1.00 94.50 95 ILE A C 1
ATOM 778 O O . ILE A 1 95 ? 2.653 2.630 -5.919 1.00 94.50 95 ILE A O 1
ATOM 782 N N . ILE A 1 96 ? 2.748 4.863 -5.693 1.00 95.62 96 ILE A N 1
ATOM 783 C CA . ILE A 1 96 ? 1.705 4.965 -4.657 1.00 95.62 96 ILE A CA 1
ATOM 784 C C . ILE A 1 96 ? 0.403 4.323 -5.139 1.00 95.62 96 ILE A C 1
ATOM 786 O O . ILE A 1 96 ? -0.141 3.464 -4.444 1.00 95.62 96 ILE A O 1
ATOM 790 N N . LEU A 1 97 ? -0.073 4.700 -6.329 1.00 96.50 97 LEU A N 1
ATOM 791 C CA . LEU A 1 97 ? -1.295 4.143 -6.909 1.00 96.50 97 LEU A CA 1
ATOM 792 C C . LEU A 1 97 ? -1.168 2.630 -7.122 1.00 96.50 97 LEU A C 1
ATOM 794 O O . LEU A 1 97 ? -2.062 1.880 -6.732 1.00 96.50 97 LEU A O 1
ATOM 798 N N . GLY A 1 98 ? -0.046 2.159 -7.669 1.00 97.06 98 GLY A N 1
ATOM 799 C CA . GLY A 1 98 ? 0.163 0.733 -7.917 1.00 97.06 98 GLY A CA 1
ATOM 800 C C . GLY A 1 98 ? 0.208 -0.114 -6.639 1.00 97.06 98 GLY A C 1
ATOM 801 O O . GLY A 1 98 ? -0.413 -1.182 -6.578 1.00 97.06 98 GLY A O 1
ATOM 802 N N . VAL A 1 99 ? 0.861 0.374 -5.579 1.00 97.06 99 VAL A N 1
ATOM 803 C CA . VAL A 1 99 ? 0.885 -0.320 -4.281 1.00 97.06 99 VAL A CA 1
ATOM 804 C C . VAL A 1 99 ? -0.497 -0.281 -3.623 1.00 97.06 99 VAL A C 1
ATOM 806 O O . VAL A 1 99 ? -0.970 -1.320 -3.162 1.00 97.06 99 VAL A O 1
ATOM 809 N N . MET A 1 100 ? -1.190 0.863 -3.628 1.00 97.06 100 MET A N 1
ATOM 810 C CA . MET A 1 100 ? -2.557 0.972 -3.095 1.00 97.06 100 MET A CA 1
ATOM 811 C C . MET A 1 100 ? -3.521 0.016 -3.800 1.00 97.06 100 MET A C 1
ATOM 813 O O . MET A 1 100 ? -4.297 -0.671 -3.133 1.00 97.06 100 MET A O 1
ATOM 817 N N . LYS A 1 101 ? -3.433 -0.092 -5.129 1.00 97.56 101 LYS A N 1
ATOM 818 C CA . LYS A 1 101 ? -4.225 -1.035 -5.922 1.00 97.56 101 LYS A CA 1
ATOM 819 C C . LYS A 1 101 ? -3.935 -2.481 -5.535 1.00 97.56 101 LYS A C 1
ATOM 821 O O . LYS A 1 101 ? -4.859 -3.259 -5.305 1.00 97.56 101 LYS A O 1
ATOM 826 N N . SER A 1 102 ? -2.657 -2.823 -5.392 1.00 97.06 102 SER A N 1
ATOM 827 C CA . SER A 1 102 ? -2.225 -4.158 -4.968 1.00 97.06 102 SER A CA 1
ATOM 828 C C . SER A 1 102 ? -2.775 -4.510 -3.583 1.00 97.06 102 SER A C 1
ATOM 830 O O . SER A 1 102 ? -3.308 -5.602 -3.396 1.00 97.06 102 SER A O 1
ATOM 832 N N . ILE A 1 103 ? -2.726 -3.570 -2.629 1.00 95.50 103 ILE A N 1
ATOM 833 C CA . ILE A 1 103 ? -3.316 -3.728 -1.289 1.00 95.50 103 ILE A CA 1
ATOM 834 C C . ILE A 1 103 ? -4.834 -3.918 -1.399 1.00 95.50 103 ILE A C 1
ATOM 836 O O . ILE A 1 103 ? -5.374 -4.864 -0.836 1.00 95.50 103 ILE A O 1
ATOM 840 N N . LYS A 1 104 ? -5.537 -3.092 -2.182 1.00 94.94 104 LYS A N 1
ATOM 841 C CA . LYS A 1 104 ? -6.994 -3.215 -2.380 1.00 94.94 104 LYS A CA 1
ATOM 842 C C . LYS A 1 104 ? -7.416 -4.581 -2.913 1.00 94.94 104 LYS A C 1
ATOM 844 O O . LYS A 1 104 ? -8.506 -5.032 -2.569 1.00 94.94 104 LYS A O 1
ATOM 849 N N . ILE A 1 105 ? -6.603 -5.221 -3.746 1.00 95.75 105 ILE A N 1
ATOM 850 C CA . ILE A 1 105 ? -6.916 -6.544 -4.300 1.00 95.75 105 ILE A CA 1
ATOM 851 C C . ILE A 1 105 ? -6.830 -7.627 -3.222 1.00 95.75 105 ILE A C 1
ATOM 853 O O . ILE A 1 105 ? -7.713 -8.475 -3.152 1.00 95.75 105 ILE A O 1
ATOM 857 N N . ILE A 1 106 ? -5.809 -7.580 -2.362 1.00 94.12 106 ILE A N 1
ATOM 858 C CA . ILE A 1 106 ? -5.591 -8.616 -1.338 1.00 94.12 106 ILE A CA 1
ATOM 859 C C . ILE A 1 106 ? -6.383 -8.399 -0.043 1.00 94.12 106 ILE A C 1
A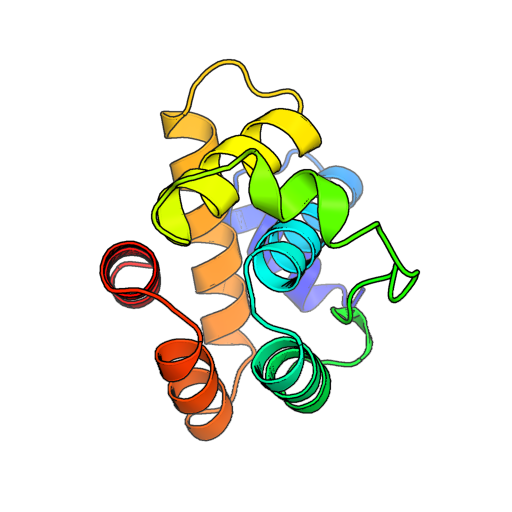TOM 861 O O . ILE A 1 106 ? -6.407 -9.280 0.813 1.00 94.12 106 ILE A O 1
ATOM 865 N N . SER A 1 107 ? -6.991 -7.229 0.139 1.00 93.69 107 SER A N 1
ATOM 866 C CA . SER A 1 107 ? -7.684 -6.871 1.376 1.00 93.69 107 SER A CA 1
ATOM 867 C C . SER A 1 107 ? -9.182 -7.167 1.333 1.00 93.69 107 SER A C 1
ATOM 869 O O . SER A 1 107 ? -9.841 -7.013 0.304 1.00 93.69 107 SER A O 1
ATOM 871 N N . SER A 1 108 ? -9.735 -7.522 2.490 1.00 95.19 108 SER A N 1
ATOM 872 C CA . SER A 1 108 ? -11.181 -7.623 2.733 1.00 95.19 108 SER A CA 1
ATOM 873 C C . SER A 1 108 ? -11.871 -6.246 2.713 1.00 95.19 108 SER A C 1
ATOM 875 O O . SER A 1 108 ? -11.198 -5.218 2.866 1.00 95.19 108 SER A O 1
ATOM 877 N N . PRO A 1 109 ? -13.203 -6.175 2.524 1.00 95.00 109 PRO A N 1
ATOM 878 C CA . PRO A 1 109 ? -13.958 -4.922 2.633 1.00 95.00 109 PRO A CA 1
ATOM 879 C C . PRO A 1 109 ? -13.724 -4.180 3.957 1.00 95.00 109 PRO A C 1
ATOM 881 O O . PRO A 1 109 ? -13.545 -2.961 3.959 1.00 95.00 109 PRO A O 1
ATOM 884 N N . GLU A 1 110 ? -13.643 -4.912 5.066 1.00 94.75 110 GLU A N 1
ATOM 885 C CA . GLU A 1 110 ? -13.412 -4.375 6.408 1.00 94.75 110 GLU A CA 1
ATOM 886 C C . GLU A 1 110 ? -12.026 -3.732 6.507 1.00 94.75 110 GLU A C 1
ATOM 888 O O . GLU A 1 110 ? -11.893 -2.609 6.993 1.00 94.75 110 GLU A O 1
ATOM 893 N N . GLN A 1 111 ? -10.993 -4.396 5.976 1.00 94.56 111 GLN A N 1
ATOM 894 C CA . GLN A 1 111 ? -9.642 -3.834 5.914 1.00 94.56 111 GLN A CA 1
ATOM 895 C C . GLN A 1 111 ? -9.592 -2.567 5.054 1.00 94.56 111 GLN A C 1
ATOM 897 O O . GLN A 1 111 ? -8.999 -1.578 5.477 1.00 94.56 111 GLN A O 1
ATOM 902 N N . LYS A 1 112 ? -10.247 -2.556 3.883 1.00 94.88 112 LYS A N 1
ATOM 903 C CA . LYS A 1 112 ? -10.310 -1.368 3.005 1.00 94.88 112 LYS A CA 1
ATOM 904 C C . LYS A 1 112 ? -10.951 -0.182 3.713 1.00 94.88 112 LYS A C 1
ATOM 906 O O . LYS A 1 112 ? -10.455 0.943 3.618 1.00 94.88 112 LYS A O 1
ATOM 911 N N . PHE A 1 113 ? -12.029 -0.437 4.450 1.00 94.88 113 PHE A N 1
ATOM 912 C CA . PHE A 1 113 ? -12.676 0.585 5.258 1.00 94.88 113 PHE A CA 1
ATOM 913 C C . PHE A 1 113 ? -11.753 1.088 6.375 1.00 94.88 113 PHE A C 1
ATOM 915 O O . PHE A 1 113 ? -11.604 2.299 6.529 1.00 94.88 113 PHE A O 1
ATOM 922 N N . SER A 1 114 ? -11.064 0.204 7.097 1.00 95.00 114 SER A N 1
ATOM 923 C CA . SER A 1 114 ? -10.087 0.610 8.117 1.00 95.00 114 SER A CA 1
ATOM 924 C C . SER A 1 114 ? -8.942 1.443 7.530 1.00 95.00 114 SER A C 1
ATOM 926 O O . SER A 1 114 ? -8.623 2.499 8.072 1.00 95.00 114 SER A O 1
ATOM 928 N N . TYR A 1 115 ? -8.391 1.066 6.372 1.00 94.44 115 TYR A N 1
ATOM 929 C CA . TYR A 1 115 ? -7.368 1.864 5.686 1.00 94.44 115 TYR A CA 1
ATOM 930 C C . TYR A 1 115 ? -7.852 3.278 5.358 1.00 94.44 115 TYR A C 1
ATOM 932 O O . TYR A 1 115 ? -7.118 4.237 5.584 1.00 94.44 115 TYR A O 1
ATOM 940 N N . SER A 1 116 ? -9.101 3.438 4.906 1.00 93.69 116 SER A N 1
ATOM 941 C CA . SER A 1 116 ? -9.651 4.764 4.586 1.00 93.69 116 SER A CA 1
ATOM 942 C C . SER A 1 116 ? -9.651 5.745 5.764 1.00 93.69 116 SER A C 1
ATOM 944 O O . SER A 1 116 ? -9.445 6.938 5.563 1.00 93.69 116 SER A O 1
ATOM 946 N N . LYS A 1 117 ? -9.793 5.256 7.004 1.00 94.12 117 LYS A N 1
ATOM 947 C CA . LYS A 1 117 ? -9.771 6.080 8.231 1.00 94.12 117 LYS A CA 1
ATOM 948 C C . LYS A 1 117 ? -8.364 6.524 8.649 1.00 94.12 117 LYS A C 1
ATOM 950 O O . LYS A 1 117 ? -8.191 7.432 9.477 1.00 94.12 117 LYS A O 1
ATOM 955 N N . LEU A 1 118 ? -7.349 5.863 8.102 1.00 94.00 118 LEU A N 1
ATOM 956 C CA . LEU A 1 118 ? -5.935 6.135 8.345 1.00 94.00 118 LEU A CA 1
ATOM 957 C C . LEU A 1 118 ? -5.338 7.103 7.314 1.00 94.00 118 LEU A C 1
ATOM 959 O O . LEU A 1 118 ? -4.178 7.495 7.450 1.00 94.00 118 LEU A O 1
ATOM 963 N N . PHE A 1 119 ? -6.110 7.501 6.307 1.00 94.12 119 PHE A N 1
ATOM 964 C CA . PHE A 1 119 ? -5.698 8.471 5.305 1.00 94.12 119 PHE A CA 1
ATOM 965 C C . PHE A 1 119 ? -6.273 9.857 5.596 1.00 94.12 119 PHE A C 1
ATOM 967 O O . PHE A 1 119 ? -7.418 10.006 6.021 1.00 94.12 119 PHE A O 1
ATOM 974 N N . ASP A 1 120 ? -5.473 10.887 5.336 1.00 93.31 120 ASP A N 1
ATOM 975 C CA . ASP A 1 120 ? -5.984 12.229 5.100 1.00 93.31 120 ASP A CA 1
ATOM 976 C C . ASP A 1 120 ? -6.741 12.291 3.762 1.00 93.31 120 ASP A C 1
ATOM 978 O O . ASP A 1 120 ? -6.762 11.336 2.982 1.00 93.31 120 ASP A O 1
ATOM 982 N N . LYS A 1 121 ? -7.359 13.439 3.471 1.00 93.12 121 LYS A N 1
ATOM 983 C CA . LYS A 1 121 ? -8.166 13.615 2.257 1.00 93.12 121 LYS A CA 1
ATOM 984 C C . LYS A 1 121 ? -7.393 13.279 0.971 1.00 93.12 121 LYS A C 1
ATOM 986 O O . LYS A 1 121 ? -7.924 12.595 0.106 1.00 93.12 121 LYS A O 1
ATOM 991 N N . LYS A 1 122 ? -6.142 13.730 0.849 1.00 92.94 122 LYS A N 1
ATOM 992 C CA . LYS A 1 122 ? -5.340 13.580 -0.376 1.00 92.94 122 LYS A CA 1
ATOM 993 C C . LYS A 1 122 ? -4.898 12.129 -0.588 1.00 92.94 122 LYS A C 1
ATOM 995 O O . LYS A 1 122 ? -4.981 11.633 -1.710 1.00 92.94 122 LYS A O 1
ATOM 1000 N N . LEU A 1 123 ? -4.470 11.430 0.465 1.00 93.44 123 LEU A N 1
ATOM 1001 C CA . LEU A 1 123 ? -4.163 9.997 0.386 1.00 93.44 123 LEU A CA 1
ATOM 1002 C C . LEU A 1 123 ? -5.419 9.161 0.159 1.00 93.44 123 LEU A C 1
ATOM 1004 O O . LEU A 1 123 ? -5.364 8.184 -0.585 1.00 93.44 123 LEU A O 1
ATOM 1008 N N . PHE A 1 124 ? -6.547 9.553 0.749 1.00 95.19 124 PHE A N 1
ATOM 1009 C CA . PHE A 1 124 ? -7.817 8.880 0.524 1.00 95.19 124 PHE A CA 1
ATOM 1010 C C . PHE A 1 124 ? -8.260 9.003 -0.939 1.00 95.19 124 PHE A C 1
ATOM 1012 O O . PHE A 1 124 ? -8.615 7.997 -1.549 1.00 95.19 124 PHE A O 1
ATOM 1019 N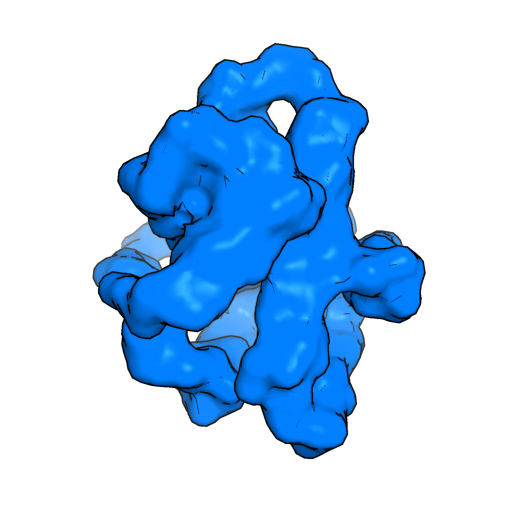 N . ASP A 1 125 ? -8.148 10.189 -1.540 1.00 94.81 125 ASP A N 1
ATOM 1020 C CA . ASP A 1 125 ? -8.460 10.397 -2.958 1.00 94.81 125 ASP A CA 1
ATOM 1021 C C . ASP A 1 125 ? -7.583 9.519 -3.870 1.00 94.81 125 ASP A C 1
ATOM 1023 O O . ASP A 1 125 ? -8.079 8.933 -4.835 1.00 94.81 125 ASP A O 1
ATOM 1027 N N . LEU A 1 126 ? -6.289 9.377 -3.555 1.00 93.81 126 LEU A N 1
ATOM 1028 C CA . LEU A 1 126 ? -5.392 8.457 -4.267 1.00 93.81 126 LEU A CA 1
ATOM 1029 C C . LEU A 1 126 ? -5.812 6.995 -4.075 1.00 93.81 126 LEU A C 1
ATOM 1031 O O . LEU A 1 126 ? -5.869 6.240 -5.043 1.00 93.81 126 LEU A O 1
ATOM 1035 N N . TYR A 1 127 ? -6.173 6.608 -2.852 1.00 95.50 127 TYR A N 1
ATOM 1036 C CA . TYR A 1 127 ? -6.613 5.253 -2.529 1.00 95.50 127 TYR A CA 1
ATOM 1037 C C . TYR A 1 127 ? -7.912 4.864 -3.245 1.00 95.50 127 TYR A C 1
ATOM 1039 O O . TYR A 1 127 ? -8.069 3.729 -3.703 1.00 95.50 127 TYR A O 1
ATOM 1047 N N . VAL A 1 128 ? -8.850 5.800 -3.385 1.00 93.75 128 VAL A N 1
ATOM 1048 C CA . VAL A 1 128 ? -10.089 5.580 -4.140 1.00 93.75 128 VAL A CA 1
ATOM 1049 C C . VAL A 1 128 ? -9.790 5.387 -5.629 1.00 93.75 128 VAL A C 1
ATOM 1051 O O . VAL A 1 128 ? -10.364 4.480 -6.232 1.00 93.75 128 VAL A O 1
ATOM 1054 N N . ARG A 1 129 ? -8.873 6.183 -6.199 1.00 92.69 129 ARG A N 1
ATOM 1055 C CA . ARG A 1 129 ? -8.503 6.152 -7.629 1.00 92.69 129 ARG A CA 1
ATOM 1056 C C . ARG A 1 129 ? -7.648 4.952 -8.047 1.00 92.69 129 ARG A C 1
ATOM 1058 O O . ARG A 1 129 ? -7.670 4.606 -9.224 1.00 92.69 129 ARG A O 1
ATOM 1065 N N . ALA A 1 130 ? -6.880 4.381 -7.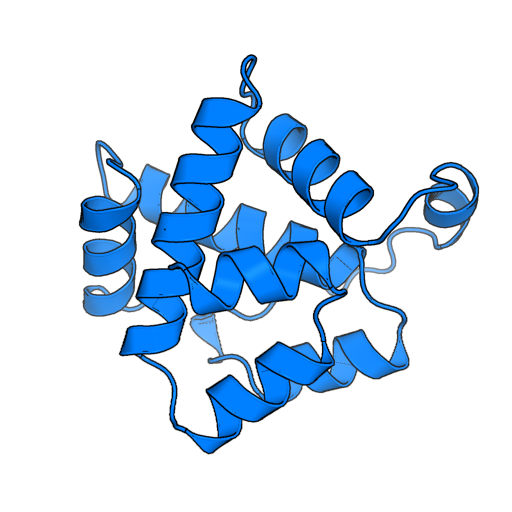121 1.00 89.88 130 ALA A N 1
ATOM 1066 C CA . ALA A 1 130 ? -6.019 3.216 -7.347 1.00 89.88 130 ALA A CA 1
ATOM 1067 C C . ALA A 1 130 ? -6.815 1.959 -7.741 1.00 89.88 130 ALA A C 1
ATOM 1069 O O . ALA A 1 130 ? -6.418 1.267 -8.705 1.00 89.88 130 ALA A O 1
#

pLDDT: mean 86.3, std 14.29, range [42.81, 97.56]

Sequence (130 aa):
MPDYFTALVGQYCGAVNSSQAENYARSFIDAWYFTLPRAKQSELVSILPDYLRPRKQNTFNFKRQTEFRGVQSDIFISRLTMDLGRSAEDETKYIILGVMKSIKIISSPEQKFSYSKLFDKKLFDLYVRA

Radius of gyration: 13.78 Å; chains: 1; bounding box: 30×35×32 Å